Protein AF-A0A3M1IIY6-F1 (afdb_monomer_lite)

Radius of gyration: 19.6 Å; chains: 1; bounding box: 62×19×54 Å

Sequen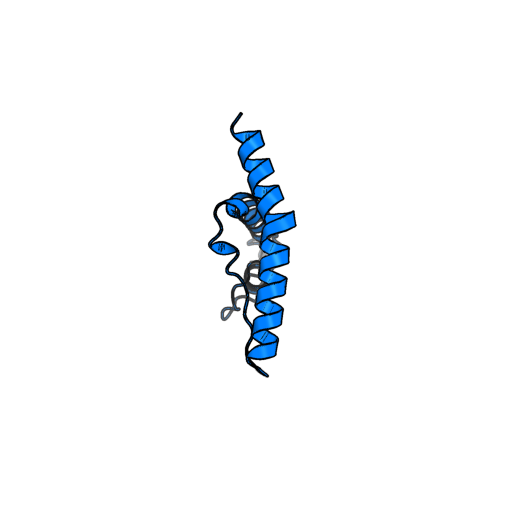ce (95 aa):
TYANYREANLSFWRQTVLPLVNRTAKALSRWLGEGAQLRPDVDAIEALNSERERLWQRVQAADFLTLNEKRALVGYGPVDGGDALARGASQADPL

pLDDT: mean 87.68, std 12.99, range [44.44, 98.06]

Secondary structure (DSSP, 8-state):
-HHHHHHHHHHHIIIIIHHHHHHHHHHHHHHH-TT------STT-GGGHHHHHHHHHHHHT-TTS-HHHHHHHTTPPP-TTTTS----S------

Structure (mmCIF, N/CA/C/O backbone):
data_AF-A0A3M1IIY6-F1
#
_entry.id   AF-A0A3M1IIY6-F1
#
loop_
_atom_site.group_PDB
_atom_site.id
_atom_site.type_symbol
_atom_site.label_atom_id
_atom_site.label_alt_id
_atom_site.label_comp_id
_atom_site.label_asym_id
_atom_site.label_entity_id
_atom_site.label_seq_id
_atom_site.pdbx_PDB_ins_code
_atom_site.Cartn_x
_atom_site.Cartn_y
_atom_site.Cartn_z
_atom_site.occupancy
_atom_site.B_iso_or_equiv
_atom_site.auth_seq_id
_atom_site.auth_comp_id
_atom_site.auth_asym_id
_atom_site.auth_atom_id
_atom_site.pdbx_PDB_model_num
ATOM 1 N N . THR A 1 1 ? 19.858 2.195 15.257 1.00 59.25 1 THR A N 1
ATOM 2 C CA . THR A 1 1 ? 18.463 2.682 15.330 1.00 59.25 1 THR A CA 1
ATOM 3 C C . THR A 1 1 ? 17.602 1.956 14.312 1.00 59.25 1 THR A C 1
ATOM 5 O O . THR A 1 1 ? 17.587 2.340 13.152 1.00 59.25 1 THR A O 1
ATOM 8 N N . TYR A 1 2 ? 16.913 0.883 14.717 1.00 67.12 2 TYR A N 1
ATOM 9 C CA . TYR A 1 2 ? 16.067 0.086 13.811 1.00 67.12 2 TYR A CA 1
ATOM 10 C C . TYR A 1 2 ? 14.836 0.852 13.296 1.00 67.12 2 TYR A C 1
ATOM 12 O O . TYR A 1 2 ? 14.363 0.579 12.198 1.00 67.12 2 TYR A O 1
ATOM 20 N N . ALA A 1 3 ? 14.343 1.841 14.055 1.00 74.19 3 ALA A N 1
ATOM 21 C CA . ALA A 1 3 ? 13.229 2.697 13.639 1.00 74.19 3 ALA A CA 1
ATOM 22 C C . ALA A 1 3 ? 13.530 3.458 12.333 1.00 74.19 3 ALA A C 1
ATOM 24 O O . ALA A 1 3 ? 12.751 3.359 11.393 1.00 74.19 3 ALA A O 1
ATOM 25 N N . ASN A 1 4 ? 14.709 4.086 12.236 1.00 85.69 4 ASN A N 1
ATOM 26 C CA . ASN A 1 4 ? 15.149 4.816 11.042 1.00 85.69 4 ASN A CA 1
ATOM 27 C C . ASN A 1 4 ? 15.220 3.901 9.804 1.00 85.69 4 ASN A C 1
ATOM 29 O O . ASN A 1 4 ? 14.716 4.238 8.740 1.00 85.69 4 ASN A O 1
ATOM 33 N N . TYR A 1 5 ? 15.768 2.691 9.955 1.00 87.75 5 TYR A N 1
ATOM 34 C CA . TYR A 1 5 ? 15.831 1.739 8.844 1.00 87.75 5 TYR A CA 1
ATOM 35 C C . TYR A 1 5 ? 14.440 1.316 8.349 1.00 87.75 5 TYR A C 1
ATOM 37 O O . TYR A 1 5 ? 14.207 1.280 7.144 1.00 87.75 5 TYR A O 1
ATOM 45 N N . ARG A 1 6 ? 13.499 1.023 9.260 1.00 88.06 6 ARG A N 1
ATOM 46 C CA . ARG A 1 6 ? 12.128 0.637 8.880 1.00 88.06 6 ARG A CA 1
ATOM 47 C C . ARG A 1 6 ? 11.401 1.760 8.145 1.00 88.06 6 ARG A C 1
ATOM 49 O O . ARG A 1 6 ? 10.748 1.492 7.144 1.00 88.06 6 ARG A O 1
ATOM 56 N N . GLU A 1 7 ? 11.539 2.997 8.615 1.00 89.31 7 GLU A N 1
ATOM 57 C CA . GLU A 1 7 ? 10.944 4.174 7.972 1.00 89.31 7 GLU A CA 1
ATOM 58 C C . GLU A 1 7 ? 11.565 4.447 6.597 1.00 89.31 7 GLU A C 1
ATOM 60 O O . GLU A 1 7 ? 10.841 4.682 5.630 1.00 89.31 7 GLU A O 1
ATOM 65 N N . ALA A 1 8 ? 12.890 4.329 6.477 1.00 92.12 8 ALA A N 1
ATOM 66 C CA . ALA A 1 8 ? 13.586 4.461 5.202 1.00 92.12 8 ALA A CA 1
ATOM 67 C C . ALA A 1 8 ? 13.168 3.370 4.203 1.00 92.12 8 ALA A C 1
ATOM 69 O O . ALA A 1 8 ? 12.872 3.677 3.048 1.00 92.12 8 ALA A O 1
ATOM 70 N N . ASN A 1 9 ? 13.085 2.110 4.646 1.00 93.00 9 ASN A N 1
ATOM 71 C CA . ASN A 1 9 ? 12.637 0.995 3.812 1.00 93.00 9 ASN A CA 1
ATOM 72 C C . ASN A 1 9 ? 11.183 1.197 3.352 1.00 93.00 9 ASN A C 1
ATOM 74 O O . ASN A 1 9 ? 10.887 1.072 2.166 1.00 93.00 9 ASN A O 1
ATOM 78 N N . LEU A 1 10 ? 10.286 1.593 4.262 1.00 93.94 10 LEU A N 1
ATOM 79 C CA . LEU A 1 10 ? 8.895 1.911 3.930 1.00 93.94 10 LEU A CA 1
ATOM 80 C C . LEU A 1 10 ? 8.807 3.024 2.872 1.00 93.94 10 LEU A C 1
ATOM 82 O O . LEU A 1 10 ? 8.106 2.874 1.868 1.00 93.94 10 LEU A O 1
ATOM 86 N N . SER A 1 11 ? 9.551 4.115 3.073 1.00 94.38 11 SER A N 1
ATOM 87 C CA . SER A 1 11 ? 9.601 5.243 2.138 1.00 94.38 11 SER A CA 1
ATOM 88 C C . SER A 1 11 ? 10.110 4.814 0.760 1.00 94.38 11 SER A C 1
ATOM 90 O O . SER A 1 11 ? 9.494 5.135 -0.255 1.00 94.38 11 SER A O 1
ATOM 92 N N . PHE A 1 12 ? 11.174 4.008 0.709 1.00 94.88 12 PHE A N 1
ATOM 93 C CA . PHE A 1 12 ? 11.725 3.475 -0.537 1.00 94.88 12 PHE A CA 1
ATOM 94 C C . PHE A 1 12 ? 10.705 2.630 -1.317 1.00 94.88 12 PHE A C 1
ATOM 96 O O . PHE A 1 12 ? 10.510 2.835 -2.521 1.00 94.88 12 PHE A O 1
ATOM 103 N N . TRP A 1 13 ? 9.996 1.723 -0.637 1.00 96.06 13 TRP A N 1
ATOM 104 C CA . TRP A 1 13 ? 8.938 0.923 -1.261 1.00 96.06 13 TRP A CA 1
ATOM 105 C C . TRP A 1 13 ? 7.803 1.792 -1.808 1.00 96.06 13 TRP A C 1
ATOM 107 O O . TRP A 1 13 ? 7.353 1.578 -2.936 1.00 96.06 13 TRP A O 1
ATOM 117 N N . ARG A 1 14 ? 7.364 2.794 -1.039 1.00 95.00 14 ARG A N 1
ATOM 118 C CA . ARG A 1 14 ? 6.256 3.688 -1.409 1.00 95.00 14 ARG A CA 1
ATOM 119 C C . ARG A 1 14 ? 6.595 4.646 -2.542 1.00 95.00 14 ARG A C 1
ATOM 121 O O . ARG A 1 14 ? 5.769 4.839 -3.430 1.00 95.00 14 ARG A O 1
ATOM 128 N N . GLN A 1 15 ? 7.772 5.256 -2.498 1.00 96.50 15 GLN A N 1
ATOM 129 C CA . GLN A 1 15 ? 8.136 6.356 -3.391 1.00 96.50 15 GLN A CA 1
ATOM 130 C C . GLN A 1 15 ? 8.849 5.883 -4.658 1.00 96.50 15 GLN A C 1
ATOM 132 O O . GLN A 1 15 ? 8.806 6.584 -5.667 1.00 96.50 15 GLN A O 1
ATOM 137 N N . THR A 1 16 ? 9.445 4.687 -4.639 1.00 96.75 16 THR A N 1
ATOM 138 C CA . THR A 1 16 ? 10.259 4.198 -5.758 1.00 96.75 16 THR A CA 1
ATOM 139 C C . THR A 1 16 ? 9.736 2.880 -6.309 1.00 96.75 16 THR A C 1
ATOM 141 O O . THR A 1 16 ? 9.365 2.807 -7.481 1.00 96.75 16 THR A O 1
ATOM 144 N N . VAL A 1 17 ? 9.663 1.834 -5.481 1.00 97.19 17 VAL A N 1
ATOM 145 C CA . VAL A 1 17 ? 9.402 0.476 -5.987 1.00 97.19 17 VAL A CA 1
ATOM 146 C C . VAL A 1 17 ? 7.970 0.327 -6.498 1.00 97.19 17 VAL A C 1
ATOM 148 O O . VAL A 1 17 ? 7.767 -0.052 -7.652 1.00 97.19 17 VAL A O 1
ATOM 151 N N . LEU A 1 18 ? 6.969 0.671 -5.683 1.00 96.62 18 LEU A N 1
ATOM 152 C CA . LEU A 1 18 ? 5.563 0.541 -6.072 1.00 96.62 18 LEU A CA 1
ATOM 153 C C . LEU A 1 18 ? 5.208 1.365 -7.324 1.00 96.62 18 LEU A C 1
ATOM 155 O O . LEU A 1 18 ? 4.545 0.815 -8.207 1.00 96.62 18 LEU A O 1
ATOM 159 N N . PRO A 1 19 ? 5.627 2.638 -7.477 1.00 97.19 19 PRO A N 1
ATOM 160 C CA . PRO A 1 19 ? 5.373 3.394 -8.704 1.00 97.19 19 PRO A CA 1
ATOM 161 C C . PRO A 1 19 ? 5.944 2.731 -9.963 1.00 97.19 19 PRO A C 1
ATOM 163 O O . PRO A 1 19 ? 5.260 2.670 -10.989 1.00 97.19 19 PRO A O 1
ATOM 166 N N . LEU A 1 20 ? 7.165 2.192 -9.889 1.00 98.06 20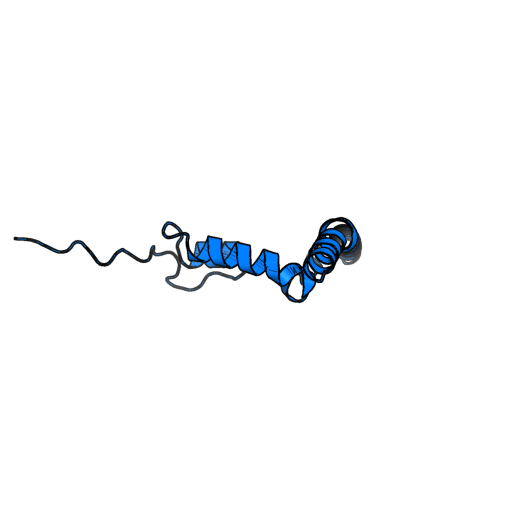 LEU A N 1
ATOM 167 C CA . LEU A 1 20 ? 7.804 1.507 -11.015 1.00 98.06 20 LEU A CA 1
ATOM 168 C C . LEU A 1 20 ? 7.088 0.199 -11.360 1.00 98.06 20 LEU A C 1
ATOM 170 O O . LEU A 1 20 ? 6.753 -0.025 -12.523 1.00 98.06 20 LEU A O 1
ATOM 174 N N . VAL A 1 21 ? 6.778 -0.626 -10.358 1.00 97.44 21 VAL A N 1
ATOM 175 C CA . VAL A 1 21 ? 6.056 -1.890 -10.556 1.00 97.44 21 VAL A CA 1
ATOM 176 C C . VAL A 1 21 ? 4.672 -1.640 -11.151 1.00 97.44 21 VAL A C 1
ATOM 178 O O . VAL A 1 21 ? 4.299 -2.302 -12.115 1.00 97.44 21 VAL A O 1
ATOM 181 N N . ASN A 1 22 ? 3.935 -0.642 -10.658 1.00 96.69 22 ASN A N 1
ATOM 182 C CA . ASN A 1 22 ? 2.630 -0.278 -11.212 1.00 96.69 22 ASN A CA 1
ATOM 183 C C . ASN A 1 22 ? 2.727 0.188 -12.671 1.00 96.69 22 ASN A C 1
ATOM 185 O O . ASN A 1 22 ? 1.886 -0.177 -13.495 1.00 96.69 22 ASN A O 1
ATOM 189 N N . ARG A 1 23 ? 3.758 0.969 -13.020 1.00 97.00 23 ARG A N 1
ATOM 190 C CA . ARG A 1 23 ? 3.997 1.394 -14.407 1.00 97.00 23 ARG A CA 1
ATOM 191 C C . ARG A 1 23 ? 4.260 0.193 -15.316 1.00 97.00 23 ARG A C 1
ATOM 193 O O . ARG A 1 23 ? 3.669 0.118 -16.393 1.00 97.00 23 ARG A O 1
ATOM 200 N N . THR A 1 24 ? 5.093 -0.743 -14.871 1.00 97.50 24 THR A N 1
ATOM 201 C CA . THR A 1 24 ? 5.405 -1.973 -15.608 1.00 97.50 24 THR A CA 1
ATOM 202 C C . THR A 1 24 ? 4.175 -2.867 -15.743 1.00 97.50 24 THR A C 1
ATOM 204 O O . THR A 1 24 ? 3.834 -3.263 -16.853 1.00 97.50 24 THR A O 1
ATOM 207 N N . ALA A 1 25 ? 3.443 -3.112 -14.654 1.00 96.94 25 ALA A N 1
ATOM 208 C CA . ALA A 1 25 ? 2.216 -3.907 -14.658 1.00 96.94 25 ALA A CA 1
ATOM 209 C C . ALA A 1 25 ? 1.163 -3.319 -15.608 1.00 96.94 25 ALA A C 1
ATOM 211 O O . ALA A 1 25 ? 0.533 -4.052 -16.368 1.00 96.94 25 ALA A O 1
ATOM 212 N N . LYS A 1 26 ? 1.026 -1.987 -15.649 1.00 95.75 26 LYS A N 1
ATOM 213 C CA . LYS A 1 26 ? 0.141 -1.293 -16.594 1.00 95.75 26 LYS A CA 1
ATOM 214 C C . LYS A 1 26 ? 0.584 -1.467 -18.047 1.00 95.75 26 LYS A C 1
ATOM 216 O O . LYS A 1 26 ? -0.263 -1.665 -18.914 1.00 95.75 26 LYS A O 1
ATOM 221 N N . ALA A 1 27 ? 1.883 -1.372 -18.327 1.00 96.62 27 ALA A N 1
ATOM 222 C CA . ALA A 1 27 ? 2.416 -1.581 -19.672 1.00 96.62 27 ALA A CA 1
ATOM 223 C C . ALA A 1 27 ? 2.189 -3.026 -20.143 1.00 96.62 27 ALA A C 1
ATOM 225 O O . ALA A 1 27 ? 1.710 -3.236 -21.253 1.00 96.62 27 ALA A O 1
ATOM 226 N N . LEU A 1 28 ? 2.441 -4.001 -19.267 1.00 97.00 28 LEU A N 1
ATOM 227 C CA . LEU A 1 28 ? 2.200 -5.416 -19.538 1.00 97.00 28 LEU A CA 1
ATOM 228 C C . LEU A 1 28 ? 0.710 -5.728 -19.714 1.00 97.00 28 LEU A C 1
ATOM 230 O O . LEU A 1 28 ? 0.351 -6.420 -20.655 1.00 97.00 28 LEU A O 1
ATOM 234 N N . SER A 1 29 ? -0.166 -5.162 -18.878 1.00 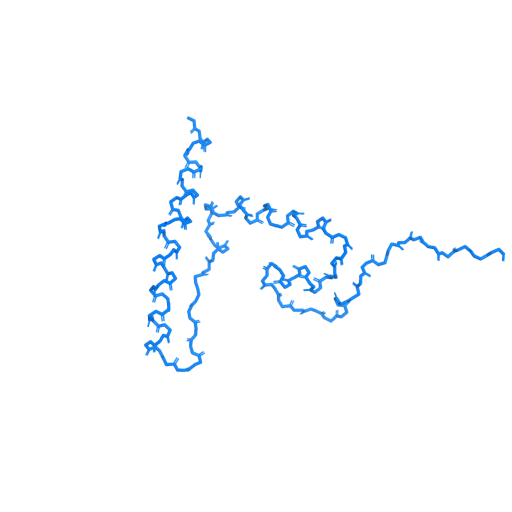96.62 29 SER A N 1
ATOM 235 C CA . SER A 1 29 ? -1.624 -5.316 -19.023 1.00 96.62 29 SER A CA 1
ATOM 236 C C . SER A 1 29 ? -2.101 -4.827 -20.392 1.00 96.62 29 SER A C 1
ATOM 238 O O . SER A 1 29 ? -2.874 -5.499 -21.057 1.00 96.62 29 SER A O 1
ATOM 240 N N . ARG A 1 30 ? -1.585 -3.679 -20.857 1.00 95.06 30 ARG A N 1
ATOM 241 C CA . ARG A 1 30 ? -1.893 -3.155 -22.199 1.00 95.06 30 ARG A CA 1
ATOM 242 C C . ARG A 1 30 ? -1.382 -4.061 -23.313 1.00 95.06 30 ARG A C 1
ATOM 244 O O . ARG A 1 30 ? -2.054 -4.196 -24.325 1.00 95.06 30 ARG A O 1
ATOM 251 N N . TRP A 1 31 ? -0.196 -4.639 -23.139 1.00 96.31 31 TRP A N 1
ATOM 252 C CA . TRP A 1 31 ? 0.385 -5.562 -24.110 1.00 96.31 31 TRP A CA 1
ATOM 253 C C . TRP A 1 31 ? -0.398 -6.880 -24.203 1.00 96.31 31 TRP A C 1
ATOM 255 O O . TRP A 1 31 ? -0.563 -7.402 -25.300 1.00 96.31 31 TRP A O 1
ATOM 265 N N . LEU A 1 32 ? -0.930 -7.378 -23.081 1.00 96.38 32 LEU A N 1
ATOM 266 C CA . LEU A 1 32 ? -1.758 -8.590 -23.028 1.00 96.38 32 LEU A CA 1
ATOM 267 C C . LEU A 1 32 ? -3.139 -8.428 -23.690 1.00 96.38 32 LEU A C 1
ATOM 269 O O . LEU A 1 32 ? -3.769 -9.431 -24.014 1.00 96.38 32 LEU A O 1
ATOM 273 N N . GLY A 1 33 ? -3.597 -7.194 -23.922 1.00 93.12 33 GLY A N 1
ATOM 274 C CA . GLY A 1 33 ? -4.872 -6.906 -24.577 1.00 93.12 33 GLY A CA 1
ATOM 275 C C . GLY A 1 33 ? -6.049 -6.757 -23.611 1.00 93.12 33 GLY A C 1
ATOM 276 O O . GLY A 1 33 ? -5.889 -6.610 -22.398 1.00 93.12 33 GLY A O 1
ATOM 277 N N . GLU A 1 34 ? -7.259 -6.718 -24.167 1.00 90.38 34 GLU A N 1
ATOM 278 C CA . GLU A 1 34 ? -8.475 -6.455 -23.396 1.00 90.38 34 GLU A CA 1
ATOM 279 C C . GLU A 1 34 ? -8.800 -7.595 -22.419 1.00 90.38 34 GLU A C 1
ATOM 281 O O . GLU A 1 34 ? -8.672 -8.774 -22.735 1.00 90.38 34 GLU A O 1
ATOM 286 N N . GLY A 1 35 ? -9.221 -7.230 -21.205 1.00 87.88 35 GLY A N 1
ATOM 287 C CA . GLY A 1 35 ? -9.589 -8.174 -20.143 1.00 87.88 35 GLY A CA 1
ATOM 288 C C . GLY A 1 35 ? -8.438 -8.626 -19.236 1.00 87.88 35 GLY A C 1
ATOM 289 O O . GLY A 1 35 ? -8.703 -9.146 -18.153 1.00 87.88 35 GLY A O 1
ATOM 290 N N . ALA A 1 36 ? -7.176 -8.380 -19.600 1.00 92.12 36 ALA A N 1
ATOM 291 C CA . ALA A 1 36 ? -6.026 -8.711 -18.760 1.00 92.12 36 ALA A CA 1
ATOM 292 C C . ALA A 1 36 ? -5.597 -7.517 -17.888 1.00 92.12 36 ALA A C 1
ATOM 294 O O . ALA A 1 36 ? -5.195 -6.467 -18.390 1.00 92.12 36 ALA A O 1
ATOM 295 N N . GLN A 1 37 ? -5.631 -7.684 -16.562 1.00 92.88 37 GLN A N 1
ATOM 296 C CA . GLN A 1 37 ? -5.108 -6.697 -15.614 1.00 92.88 37 GLN A CA 1
ATOM 297 C C . GLN A 1 37 ? -4.093 -7.342 -14.670 1.00 92.88 37 GLN A C 1
ATOM 299 O O . GLN A 1 37 ? -4.419 -8.241 -13.902 1.00 92.88 37 GLN A O 1
ATOM 304 N N . LEU A 1 38 ? -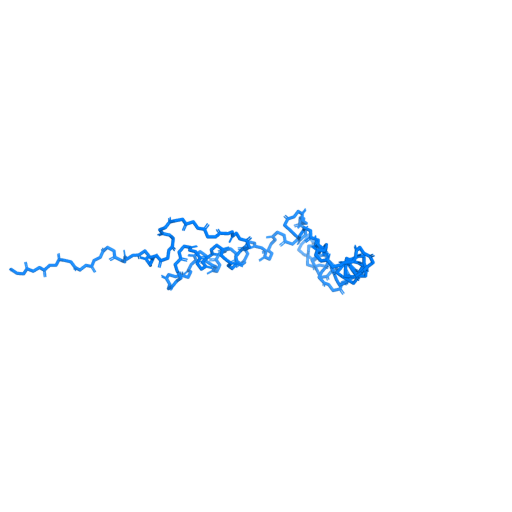2.866 -6.828 -14.687 1.00 94.06 38 LEU A N 1
ATOM 305 C CA . LEU A 1 38 ? -1.821 -7.176 -13.732 1.00 94.06 38 LEU A CA 1
ATOM 306 C C . LEU A 1 38 ? -1.790 -6.140 -12.612 1.00 94.06 38 LEU A C 1
ATOM 308 O O . LEU A 1 38 ? -1.761 -4.931 -12.864 1.00 94.06 38 LEU A O 1
ATOM 312 N N . ARG A 1 39 ? -1.775 -6.615 -11.367 1.00 91.94 39 ARG A N 1
ATOM 313 C CA . ARG A 1 39 ? -1.659 -5.781 -10.167 1.00 91.94 39 ARG A CA 1
ATOM 314 C C . ARG A 1 39 ? -0.620 -6.411 -9.243 1.00 91.94 39 ARG A C 1
ATOM 316 O O . ARG A 1 39 ? -0.635 -7.632 -9.096 1.00 91.94 39 ARG A O 1
ATOM 323 N N . PRO A 1 40 ? 0.293 -5.622 -8.656 1.00 92.44 40 PRO A N 1
ATOM 324 C CA . PRO A 1 40 ? 1.204 -6.157 -7.658 1.00 92.44 40 PRO A CA 1
ATOM 325 C C . PRO A 1 40 ? 0.432 -6.610 -6.420 1.00 92.44 40 PRO A C 1
ATOM 327 O O . PRO A 1 40 ? -0.489 -5.919 -5.981 1.00 92.44 40 PRO A O 1
ATOM 330 N N . ASP A 1 41 ? 0.848 -7.735 -5.844 1.00 91.06 41 ASP A N 1
ATOM 331 C CA . ASP A 1 41 ? 0.390 -8.157 -4.526 1.00 91.06 41 ASP A CA 1
ATOM 332 C C . ASP A 1 41 ? 1.130 -7.346 -3.455 1.00 91.06 41 ASP A C 1
ATOM 334 O O . ASP A 1 41 ? 2.269 -7.630 -3.084 1.00 91.06 41 ASP A O 1
ATOM 338 N N . VAL A 1 42 ? 0.486 -6.268 -3.015 1.00 89.94 42 VAL A N 1
ATOM 339 C CA . VAL A 1 42 ? 1.015 -5.359 -1.993 1.00 89.94 42 VAL A CA 1
ATOM 340 C C . VAL A 1 42 ? 0.987 -6.014 -0.608 1.00 89.94 42 VAL A C 1
ATOM 342 O O . VAL A 1 42 ? 1.797 -5.667 0.251 1.00 89.94 42 VAL A O 1
ATOM 345 N N . ASP A 1 43 ? 0.094 -6.982 -0.404 1.00 86.94 43 ASP A N 1
ATOM 346 C CA . ASP A 1 43 ? -0.128 -7.648 0.876 1.00 86.94 43 ASP A CA 1
ATOM 347 C C . ASP A 1 43 ? 0.986 -8.643 1.220 1.00 86.94 43 ASP A C 1
ATOM 349 O O . ASP A 1 43 ? 1.193 -8.944 2.397 1.00 86.94 43 ASP A O 1
ATOM 353 N N . ALA A 1 44 ? 1.734 -9.103 0.214 1.00 89.38 44 ALA A N 1
ATOM 354 C CA . ALA A 1 44 ? 2.921 -9.937 0.377 1.00 89.38 44 ALA A CA 1
ATOM 355 C C . ALA A 1 44 ? 4.197 -9.146 0.750 1.00 89.38 44 ALA A C 1
ATOM 357 O O . ALA A 1 44 ? 5.240 -9.745 1.016 1.00 89.38 44 ALA A O 1
ATOM 358 N N . ILE A 1 45 ? 4.157 -7.806 0.763 1.00 92.75 45 ILE A N 1
ATOM 359 C CA . ILE A 1 45 ? 5.342 -6.964 0.982 1.00 92.75 45 ILE A CA 1
ATOM 360 C C . ILE A 1 45 ? 5.494 -6.638 2.472 1.00 92.75 45 ILE A C 1
ATOM 362 O O . ILE A 1 45 ? 4.829 -5.748 3.001 1.00 92.75 45 ILE A O 1
ATOM 366 N N . GLU A 1 46 ? 6.456 -7.284 3.138 1.00 92.19 46 GLU A N 1
ATOM 367 C CA . GLU A 1 46 ? 6.693 -7.125 4.583 1.00 92.19 46 GLU A CA 1
ATOM 368 C C . GLU A 1 46 ? 6.901 -5.661 5.013 1.00 92.19 46 GLU A C 1
ATOM 370 O O . GLU A 1 46 ? 6.389 -5.225 6.046 1.00 92.19 46 GLU A O 1
ATOM 375 N N . ALA A 1 47 ? 7.592 -4.866 4.188 1.00 91.88 47 ALA A N 1
ATOM 376 C CA . ALA A 1 47 ? 7.846 -3.451 4.462 1.00 91.88 47 ALA A CA 1
ATOM 377 C C . ALA A 1 47 ? 6.557 -2.623 4.625 1.00 91.88 47 ALA A C 1
ATOM 379 O O . ALA A 1 47 ? 6.570 -1.606 5.317 1.00 91.88 47 ALA A O 1
ATOM 380 N N . LEU A 1 48 ? 5.445 -3.060 4.023 1.00 91.88 48 LEU A N 1
ATOM 381 C CA . LEU A 1 48 ? 4.160 -2.358 4.022 1.00 91.88 48 LEU A CA 1
ATOM 382 C C . LEU A 1 48 ? 3.200 -2.856 5.113 1.00 91.88 48 LEU A C 1
ATOM 384 O O . LEU A 1 48 ? 2.158 -2.233 5.336 1.00 91.88 48 LEU A O 1
ATOM 388 N N . ASN A 1 49 ? 3.563 -3.912 5.852 1.00 91.12 49 ASN A N 1
ATOM 389 C CA . ASN A 1 49 ? 2.722 -4.492 6.904 1.00 91.12 49 ASN A CA 1
ATOM 390 C C . ASN A 1 49 ? 2.304 -3.459 7.957 1.00 91.12 49 ASN A C 1
ATOM 392 O O . ASN A 1 49 ? 1.161 -3.455 8.397 1.00 91.12 49 ASN A O 1
ATOM 396 N N . SER A 1 50 ? 3.201 -2.540 8.330 1.00 89.44 50 SER A N 1
ATOM 397 C CA . SER A 1 50 ? 2.897 -1.513 9.337 1.00 89.44 50 SER A CA 1
ATOM 398 C C . SER A 1 50 ? 1.805 -0.525 8.902 1.00 89.44 50 SER A C 1
ATOM 400 O O . SER A 1 50 ? 1.001 -0.083 9.721 1.00 89.44 50 SER A O 1
ATOM 402 N N . GLU A 1 51 ? 1.738 -0.173 7.618 1.00 88.62 51 GLU A N 1
ATOM 403 C CA . GLU A 1 51 ? 0.675 0.684 7.091 1.00 88.62 51 GLU A CA 1
ATOM 404 C C . GLU A 1 51 ? -0.627 -0.086 6.908 1.00 88.62 51 GLU A C 1
ATOM 406 O O . GLU A 1 51 ? -1.698 0.460 7.180 1.00 88.62 51 GLU A O 1
ATOM 411 N N . ARG A 1 52 ? -0.529 -1.355 6.496 1.00 89.81 52 ARG A N 1
ATOM 412 C CA . ARG A 1 52 ? -1.667 -2.269 6.397 1.00 89.81 52 ARG A CA 1
ATOM 413 C C . ARG A 1 52 ? -2.334 -2.456 7.755 1.00 89.81 52 ARG A C 1
ATOM 415 O O . ARG A 1 52 ? -3.540 -2.270 7.858 1.00 89.81 52 ARG A O 1
ATOM 422 N N . GLU A 1 53 ? -1.550 -2.696 8.799 1.00 91.00 53 GLU A N 1
ATOM 423 C CA . GLU A 1 53 ? -2.029 -2.798 10.179 1.00 91.00 53 GLU A CA 1
ATOM 424 C C . GLU A 1 53 ? -2.763 -1.518 10.611 1.00 91.00 53 GLU A C 1
ATOM 426 O O . GLU A 1 53 ? -3.888 -1.570 11.101 1.00 91.00 53 GLU A O 1
ATOM 431 N N . ARG A 1 54 ? -2.195 -0.336 10.333 1.00 91.25 54 ARG A N 1
ATOM 432 C CA . ARG A 1 54 ? -2.854 0.952 10.628 1.00 91.25 54 ARG A CA 1
ATOM 433 C C . ARG A 1 54 ? -4.163 1.156 9.861 1.00 91.25 54 ARG A C 1
ATOM 435 O O . ARG A 1 54 ? -5.039 1.863 10.358 1.00 91.25 54 ARG A O 1
ATOM 442 N N . LEU A 1 55 ? -4.274 0.642 8.635 1.00 89.56 55 LEU A N 1
ATOM 443 C CA . LEU A 1 55 ? -5.520 0.673 7.864 1.00 89.56 55 LEU A CA 1
ATOM 444 C C . LEU A 1 55 ? -6.546 -0.277 8.487 1.00 89.56 55 LEU A C 1
ATOM 446 O O . LEU A 1 55 ? -7.676 0.133 8.734 1.00 89.56 55 LEU A O 1
ATOM 450 N N . TRP A 1 56 ? -6.138 -1.507 8.795 1.00 90.62 56 TRP A N 1
ATOM 451 C CA . TRP A 1 56 ? -6.992 -2.520 9.410 1.00 90.62 56 TRP A CA 1
ATOM 452 C C . TRP A 1 56 ? -7.549 -2.060 10.753 1.00 90.62 56 TRP A C 1
ATOM 454 O O . TRP A 1 56 ? -8.754 -2.149 10.962 1.00 90.62 56 TRP A O 1
ATOM 464 N N . GLN A 1 57 ? -6.720 -1.477 11.620 1.00 93.50 57 GLN A N 1
ATOM 465 C CA . GLN A 1 57 ? -7.165 -0.911 12.897 1.00 93.50 57 GLN A CA 1
ATOM 466 C C . GLN A 1 57 ? -8.244 0.164 12.709 1.00 93.50 57 GLN A C 1
ATOM 468 O O . GLN A 1 57 ? -9.259 0.147 13.403 1.00 93.50 57 GLN A O 1
ATOM 473 N N . ARG A 1 58 ? -8.067 1.067 11.733 1.00 92.44 58 ARG A N 1
ATOM 474 C CA . ARG A 1 58 ? -9.055 2.113 11.419 1.00 92.44 58 ARG A CA 1
ATOM 475 C C . ARG A 1 58 ? -10.361 1.544 10.871 1.00 92.44 58 ARG A C 1
ATOM 477 O O . ARG A 1 58 ? -11.425 2.002 11.265 1.00 92.44 58 ARG A O 1
ATOM 484 N N . VAL A 1 59 ? -10.281 0.561 9.975 1.00 92.69 59 VAL A N 1
ATOM 485 C CA . VAL A 1 59 ? -11.461 -0.095 9.388 1.00 92.69 59 VAL A CA 1
ATOM 486 C C . VAL A 1 59 ? -12.225 -0.889 10.448 1.00 92.69 59 VAL A C 1
ATOM 488 O O . VAL A 1 59 ? -13.452 -0.836 10.493 1.00 92.69 59 VAL A O 1
ATOM 491 N N . GLN A 1 60 ? -11.518 -1.593 11.333 1.00 89.62 60 GLN A N 1
ATOM 492 C CA . GLN A 1 60 ? -12.137 -2.356 12.415 1.00 89.62 60 GLN A CA 1
ATOM 493 C C . GLN A 1 60 ? -12.863 -1.444 13.408 1.00 89.62 60 GLN A C 1
ATOM 495 O O . GLN A 1 60 ? -14.017 -1.722 13.726 1.00 89.62 60 GLN A O 1
ATOM 500 N N . ALA A 1 61 ? -12.242 -0.328 13.802 1.00 91.50 61 ALA A N 1
ATOM 501 C CA . ALA A 1 61 ? -12.808 0.650 14.736 1.00 91.50 61 ALA A CA 1
ATOM 502 C C . ALA A 1 61 ? -13.953 1.514 14.162 1.00 91.50 61 ALA A C 1
ATOM 504 O O . ALA A 1 61 ? -14.538 2.317 14.882 1.00 91.50 61 ALA A O 1
ATOM 505 N N . ALA A 1 62 ? -14.262 1.409 12.866 1.00 91.88 62 ALA A N 1
ATOM 506 C CA . ALA A 1 62 ? -15.345 2.166 12.247 1.00 91.88 62 ALA A CA 1
ATOM 507 C C . ALA A 1 62 ? -16.703 1.486 12.496 1.00 91.88 62 ALA A C 1
ATOM 509 O O . ALA A 1 62 ? -17.122 0.613 11.736 1.00 91.88 62 ALA A O 1
ATOM 510 N N . ASP A 1 63 ? -17.407 1.886 13.553 1.00 89.50 63 ASP A N 1
ATOM 511 C CA . ASP A 1 63 ? -18.690 1.275 13.953 1.00 89.50 63 ASP A CA 1
ATOM 512 C C . ASP A 1 63 ? -19.858 1.598 13.009 1.00 89.50 63 ASP A C 1
ATOM 514 O O . ASP A 1 63 ? -20.881 0.918 13.006 1.00 89.50 63 ASP A O 1
ATOM 518 N N . PHE A 1 64 ? -19.698 2.624 12.175 1.00 90.25 64 PHE A N 1
ATOM 519 C CA . PHE A 1 64 ? -20.695 3.050 11.193 1.00 90.25 64 PHE A CA 1
ATOM 520 C C . PHE A 1 64 ? -20.626 2.273 9.869 1.00 90.25 64 PHE A C 1
ATOM 522 O O . PHE A 1 64 ? -21.437 2.535 8.987 1.00 90.25 64 PHE A O 1
ATOM 529 N N . LEU A 1 65 ? -19.654 1.368 9.708 1.00 92.50 65 LEU A N 1
ATOM 530 C CA . LEU A 1 65 ? -19.490 0.558 8.502 1.00 9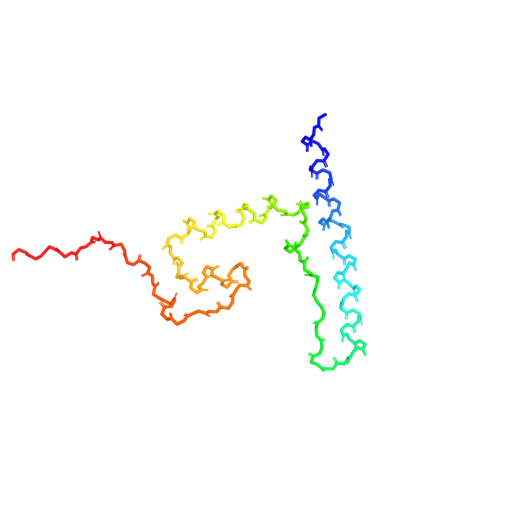2.50 65 LEU A CA 1
ATOM 531 C C . LEU A 1 65 ? -20.047 -0.850 8.707 1.00 92.50 65 LEU A C 1
ATOM 533 O O . LEU A 1 65 ? -19.755 -1.521 9.701 1.00 92.50 65 LEU A O 1
ATOM 537 N N . THR A 1 66 ? -20.788 -1.322 7.715 1.00 94.56 66 THR A N 1
ATOM 538 C CA . THR A 1 66 ? -21.240 -2.710 7.589 1.00 94.56 66 THR A CA 1
ATOM 539 C C . THR A 1 66 ? -20.057 -3.652 7.341 1.00 94.56 66 THR A C 1
ATOM 541 O O . THR A 1 66 ? -18.953 -3.230 6.973 1.00 94.56 66 THR A O 1
ATOM 544 N N . LEU A 1 67 ? -20.260 -4.960 7.527 1.00 93.75 67 LEU A N 1
ATOM 545 C CA . LEU A 1 67 ? -19.208 -5.952 7.289 1.00 93.75 67 LEU A CA 1
ATOM 546 C C . LEU A 1 67 ? -18.716 -5.909 5.834 1.00 93.75 67 LEU A C 1
ATOM 548 O O . LEU A 1 67 ? -17.509 -5.972 5.595 1.00 93.75 67 LEU A O 1
ATOM 552 N N . ASN A 1 68 ? -19.626 -5.774 4.870 1.00 95.31 68 ASN A N 1
ATOM 553 C CA . ASN A 1 68 ? -19.278 -5.718 3.453 1.00 95.31 68 ASN A CA 1
ATOM 554 C C . ASN A 1 68 ? -18.534 -4.429 3.083 1.00 95.31 68 ASN A C 1
ATOM 556 O O . ASN A 1 68 ? -17.569 -4.497 2.322 1.00 95.31 68 ASN A O 1
ATOM 560 N N . GLU A 1 69 ? -18.874 -3.285 3.679 1.00 94.25 69 GLU A N 1
ATOM 561 C CA . GLU A 1 69 ? -18.105 -2.046 3.494 1.00 94.25 69 GLU A CA 1
ATOM 562 C C . GLU A 1 69 ? -16.694 -2.161 4.083 1.00 94.25 69 GLU A C 1
ATOM 564 O O . GLU A 1 69 ? -15.715 -1.798 3.425 1.00 94.25 69 GLU A O 1
ATOM 569 N N . LYS A 1 70 ? -16.557 -2.740 5.286 1.00 93.75 70 LYS A N 1
ATOM 570 C CA . LYS A 1 70 ? -15.240 -3.012 5.887 1.00 93.75 70 LYS A CA 1
ATOM 571 C C . LYS A 1 70 ? -14.401 -3.925 4.990 1.00 93.75 70 LYS A C 1
ATOM 573 O O . LYS A 1 70 ? -13.233 -3.632 4.746 1.00 93.75 70 LYS A O 1
ATOM 578 N N . ARG A 1 71 ? -14.992 -5.000 4.457 1.00 92.88 71 ARG A N 1
ATOM 579 C CA . ARG A 1 71 ? -14.327 -5.949 3.544 1.00 92.88 71 ARG A CA 1
ATOM 580 C C . ARG A 1 71 ? -13.905 -5.293 2.232 1.00 92.88 71 ARG A C 1
ATOM 582 O O . ARG A 1 71 ? -12.771 -5.500 1.807 1.00 92.88 71 ARG A O 1
ATOM 589 N N . ALA A 1 72 ? -14.754 -4.455 1.642 1.00 92.38 72 ALA A N 1
ATOM 590 C CA . ALA A 1 72 ? -14.427 -3.731 0.419 1.00 92.38 72 ALA A CA 1
ATOM 591 C C . ALA A 1 72 ? -13.223 -2.789 0.611 1.00 92.38 72 ALA A C 1
ATOM 593 O O . ALA A 1 72 ? -12.333 -2.746 -0.239 1.00 92.38 72 ALA A O 1
ATOM 594 N N . LEU A 1 73 ? -13.140 -2.094 1.752 1.00 90.81 73 LEU A N 1
ATOM 595 C CA . LEU A 1 73 ? -12.024 -1.191 2.076 1.00 90.81 73 LEU A CA 1
ATOM 596 C C . LEU A 1 73 ? -10.673 -1.904 2.233 1.00 90.81 73 LEU A C 1
ATOM 598 O O . LEU A 1 73 ? -9.634 -1.294 1.984 1.00 90.81 73 LEU A O 1
ATOM 602 N N . VAL A 1 74 ? -10.675 -3.180 2.631 1.00 89.38 74 VAL A N 1
ATOM 603 C CA . VAL A 1 74 ? -9.462 -4.011 2.744 1.00 89.38 74 VAL A CA 1
ATOM 604 C C . VAL A 1 74 ? -9.266 -4.974 1.565 1.00 89.38 74 VAL A C 1
ATOM 606 O O . VAL A 1 74 ? -8.370 -5.810 1.612 1.00 89.38 74 VAL A O 1
ATOM 609 N N . GLY A 1 75 ? -10.061 -4.847 0.496 1.00 86.44 75 GLY A N 1
ATOM 610 C CA . GLY A 1 75 ? -9.872 -5.588 -0.757 1.00 86.44 75 GLY A CA 1
ATOM 611 C C . GLY A 1 75 ? -10.508 -6.981 -0.817 1.00 86.44 75 GLY A C 1
ATOM 612 O O . GLY A 1 75 ? -10.210 -7.740 -1.737 1.00 86.44 75 GLY A O 1
ATOM 613 N N . TYR A 1 76 ? -11.393 -7.325 0.120 1.00 87.56 76 TYR A N 1
ATOM 614 C CA . TYR A 1 76 ? -12.148 -8.579 0.099 1.00 87.56 76 TYR A CA 1
ATOM 615 C C . TYR A 1 76 ? -13.527 -8.401 -0.546 1.00 87.56 76 TYR A C 1
ATOM 617 O O . TYR A 1 76 ? -14.166 -7.358 -0.418 1.00 87.56 76 TYR A O 1
ATOM 625 N N . GLY A 1 77 ? -14.010 -9.459 -1.204 1.00 90.62 77 GLY A N 1
ATOM 626 C CA . GLY A 1 77 ? -15.361 -9.504 -1.765 1.00 90.62 77 GLY A CA 1
ATOM 627 C C . GLY A 1 77 ? -16.459 -9.571 -0.692 1.00 90.62 77 GLY A C 1
ATOM 628 O O . GLY A 1 77 ? -16.178 -9.977 0.447 1.00 90.62 77 GLY A O 1
ATOM 629 N N . PRO A 1 78 ? -17.701 -9.197 -1.046 1.00 94.94 78 PRO A N 1
ATOM 630 C CA . PRO A 1 78 ? -18.834 -9.232 -0.127 1.00 94.94 78 PRO A CA 1
ATOM 631 C C . PRO A 1 78 ? -19.168 -10.665 0.304 1.00 94.94 78 PRO A C 1
ATOM 633 O O . PRO A 1 78 ? -18.780 -11.637 -0.344 1.00 94.94 78 PRO A O 1
ATOM 636 N N . VAL A 1 79 ? -19.887 -10.779 1.416 1.00 93.94 79 VAL A N 1
ATOM 637 C CA . VAL A 1 79 ? -20.486 -12.020 1.913 1.00 93.94 79 VAL A CA 1
ATOM 638 C C . VAL A 1 79 ? -21.980 -11.815 2.135 1.00 93.94 79 VAL A C 1
ATOM 640 O O . VAL A 1 79 ? -22.430 -10.700 2.422 1.00 93.94 79 VAL A O 1
ATOM 643 N N . ASP A 1 80 ? -22.744 -12.898 2.020 1.00 94.31 80 ASP A N 1
ATOM 644 C CA . ASP A 1 80 ? -24.185 -12.869 2.253 1.00 94.31 80 ASP A CA 1
ATOM 645 C C . ASP A 1 80 ? -24.498 -12.403 3.682 1.00 94.31 80 ASP A C 1
ATOM 647 O O . ASP A 1 80 ? -23.875 -12.836 4.653 1.00 94.31 80 ASP A O 1
ATOM 651 N N . GLY A 1 81 ? -25.458 -11.482 3.809 1.00 89.38 81 GLY A N 1
ATOM 652 C CA . GLY A 1 81 ? -25.852 -10.895 5.094 1.00 89.38 81 GLY A CA 1
ATOM 653 C C . GLY A 1 81 ? -24.871 -9.864 5.670 1.00 89.38 81 GLY A C 1
ATOM 654 O O . GLY A 1 81 ? -25.093 -9.375 6.777 1.00 89.38 81 GLY A O 1
ATOM 655 N N . GLY A 1 82 ? -23.809 -9.503 4.941 1.00 90.38 82 GLY A N 1
ATOM 656 C CA . GLY A 1 82 ? -22.787 -8.554 5.396 1.00 90.38 82 GLY A CA 1
ATOM 657 C C . GLY A 1 82 ? -23.160 -7.068 5.299 1.00 90.38 82 GLY A C 1
ATOM 658 O O . GLY A 1 82 ? -22.377 -6.232 5.746 1.00 90.38 82 GLY A O 1
ATOM 659 N N . ASP A 1 83 ? -24.328 -6.730 4.748 1.00 93.06 83 ASP A N 1
ATOM 660 C CA . ASP A 1 83 ? -24.780 -5.340 4.540 1.00 93.06 83 ASP A CA 1
ATOM 661 C C . ASP A 1 83 ? -25.569 -4.766 5.731 1.00 93.06 83 ASP A C 1
ATOM 663 O O . ASP A 1 83 ? -26.011 -3.619 5.708 1.00 93.06 83 ASP A O 1
ATOM 667 N N . ALA A 1 84 ? -25.767 -5.546 6.795 1.00 88.38 84 ALA A N 1
ATOM 668 C CA . ALA A 1 84 ? -26.362 -5.043 8.025 1.00 88.38 84 ALA A CA 1
ATOM 669 C C . ALA A 1 84 ? -25.295 -4.362 8.894 1.00 88.38 84 ALA A C 1
ATOM 671 O O . ALA A 1 84 ? -24.211 -4.908 9.115 1.00 88.38 84 ALA A O 1
ATOM 672 N N . LEU A 1 85 ? -25.620 -3.193 9.455 1.00 85.56 85 LEU A N 1
ATOM 673 C CA . LEU A 1 85 ? -24.854 -2.661 10.580 1.00 85.56 85 LEU A CA 1
ATOM 674 C C . LEU A 1 85 ? -24.990 -3.639 11.746 1.00 85.56 85 LEU A C 1
ATOM 676 O O . LEU A 1 85 ? -26.090 -4.136 12.014 1.00 85.56 85 LEU A O 1
ATOM 680 N N . ALA A 1 86 ? -23.886 -3.907 12.445 1.00 68.94 86 ALA A N 1
ATOM 681 C CA . ALA A 1 86 ? -23.923 -4.624 13.710 1.00 68.94 86 ALA A CA 1
ATOM 682 C C . ALA A 1 86 ? -24.727 -3.762 14.692 1.00 68.94 86 ALA A C 1
ATOM 684 O O . ALA A 1 86 ? -24.188 -2.857 15.321 1.00 68.94 86 ALA A O 1
ATOM 685 N N . ARG A 1 87 ? -26.052 -3.955 14.727 1.00 61.41 87 ARG A N 1
ATOM 686 C CA . ARG A 1 87 ? -26.951 -3.181 15.580 1.00 61.41 87 ARG A CA 1
ATOM 687 C C . ARG A 1 87 ? -26.409 -3.238 17.001 1.00 61.41 87 ARG A C 1
ATOM 689 O O . ARG A 1 87 ? -26.211 -4.329 17.535 1.00 61.41 87 ARG A O 1
ATOM 696 N N . GLY A 1 88 ? -26.194 -2.064 17.594 1.00 49.66 88 GLY A N 1
ATOM 697 C CA . GLY A 1 88 ? -25.973 -1.940 19.024 1.00 49.66 88 GLY A CA 1
ATOM 698 C C . GLY A 1 88 ? -27.062 -2.723 19.745 1.00 49.66 88 GLY A C 1
ATOM 699 O O . GLY A 1 88 ? -28.254 -2.490 19.542 1.00 49.66 88 GLY A O 1
ATOM 700 N N . ALA A 1 89 ? -26.648 -3.701 20.539 1.00 48.09 89 ALA A N 1
ATOM 701 C CA . ALA A 1 89 ? -27.509 -4.407 21.463 1.00 48.09 89 ALA A CA 1
ATOM 702 C C . ALA A 1 89 ? -27.910 -3.455 22.604 1.00 48.09 89 ALA A C 1
ATOM 704 O O . ALA A 1 89 ? -27.426 -3.582 23.719 1.00 48.09 89 ALA A O 1
ATOM 705 N N . SER A 1 90 ? -28.761 -2.471 22.324 1.00 54.97 90 SER A N 1
ATOM 706 C CA . SER A 1 90 ? -29.604 -1.805 23.316 1.00 54.97 90 SER A CA 1
ATOM 707 C C . SER A 1 90 ? -30.653 -0.961 22.597 1.00 54.97 90 SER A C 1
ATOM 709 O O . SER A 1 90 ? -30.346 0.074 22.023 1.00 54.97 90 SER A O 1
ATOM 711 N N . GLN A 1 91 ? -31.893 -1.451 22.582 1.00 48.28 91 GLN A N 1
ATOM 712 C CA . GLN A 1 91 ? -33.109 -0.691 22.903 1.00 48.28 91 GLN A CA 1
ATOM 713 C C . GLN A 1 91 ? -34.322 -1.569 22.572 1.00 48.28 91 GLN A C 1
ATOM 715 O O . GLN A 1 91 ? -34.973 -1.432 21.541 1.00 48.28 91 GLN A O 1
ATOM 720 N N . ALA A 1 92 ? -34.596 -2.512 23.468 1.00 44.44 92 ALA A N 1
ATOM 721 C CA . ALA A 1 92 ? -35.923 -3.071 23.653 1.00 44.44 92 ALA A CA 1
ATOM 722 C C . ALA A 1 92 ? -36.209 -2.954 25.148 1.00 44.44 92 ALA A C 1
ATOM 724 O O . ALA A 1 92 ? -35.839 -3.830 25.920 1.00 44.44 92 ALA A O 1
ATOM 725 N N . ASP A 1 93 ? -36.784 -1.821 25.536 1.00 49.97 93 ASP A N 1
ATOM 726 C CA . ASP A 1 93 ? -37.475 -1.685 26.812 1.00 49.97 93 ASP A CA 1
ATOM 727 C C . ASP A 1 93 ? -38.840 -1.056 26.504 1.00 49.97 93 ASP A C 1
ATOM 729 O O . ASP A 1 93 ? -38.921 0.154 26.267 1.00 49.97 93 ASP A O 1
ATOM 733 N N . PRO A 1 94 ? -39.900 -1.864 26.345 1.00 59.72 94 PRO A N 1
ATOM 734 C CA . PRO A 1 94 ? -41.263 -1.388 26.448 1.00 59.72 94 PRO A CA 1
ATOM 735 C C . PRO A 1 94 ? -41.798 -1.694 27.854 1.00 59.72 94 PRO A C 1
ATOM 737 O O . PRO A 1 94 ? -41.770 -2.840 28.302 1.00 59.72 94 PRO A O 1
ATOM 740 N N . LEU A 1 95 ? -42.258 -0.622 28.503 1.00 54.34 95 LEU A N 1
ATOM 741 C CA . LEU A 1 95 ? -42.990 -0.574 29.774 1.00 54.34 95 LEU A CA 1
ATOM 742 C C . LEU A 1 95 ? -44.134 -1.595 29.866 1.00 54.34 95 LEU A C 1
ATOM 744 O O . LEU A 1 95 ? -44.821 -1.799 28.837 1.00 54.34 95 LEU A O 1
#

Foldseek 3Di:
DVVVVLVVLLCCCVVPVQVVVQVVQVVVQ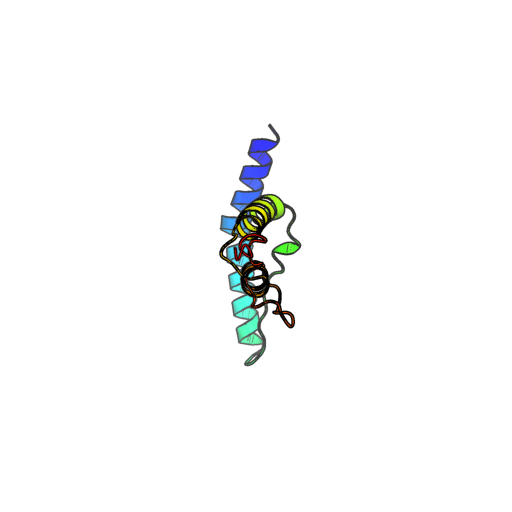VVVPPPRGDDDPPVPDPSCVVVLVVQLVVLVPPQVDFQQRSQVSSPHHDDPPRRDRPDPPDDDDDD